Protein AF-A0A8B4QAP5-F1 (afdb_monomer_lite)

Organism: NCBI:txid1650

Foldseek 3Di:
DVVVVVVVVVVVVVVVVVVVVVVVLLVVFQVQVLCCCCPVVVAPPVQWPDWGWAQPPDPDQLRIWIWTDGHPDQKIWIWTQDPVVRDIDTQWIDHPNDIDGDPD

Radius of gyration: 17.81 Å; chains: 1; bounding box: 51×38×43 Å

Secondary structure (DSSP, 8-state):
-HHHHHHHHHHHHHHHHHHHHHHHHHHHHHHHHHHIIIIIS---GGGEEEEEEEE-S-SGGGGEEEEEEETT---EEEEEEETTTTEEEEEEEEETTEEEES--

Structure (mmCIF, N/CA/C/O backbone):
data_AF-A0A8B4QAP5-F1
#
_entry.id   AF-A0A8B4QAP5-F1
#
loop_
_atom_site.group_PDB
_atom_site.id
_atom_site.type_symbol
_atom_site.label_atom_id
_atom_site.label_alt_id
_atom_site.label_comp_id
_atom_site.label_asym_id
_atom_site.label_entity_id
_atom_site.label_seq_id
_atom_site.pdbx_PDB_ins_code
_atom_site.Cartn_x
_atom_site.Cartn_y
_atom_site.Cartn_z
_atom_site.occupancy
_atom_site.B_iso_or_equiv
_atom_site.auth_seq_id
_atom_site.auth_comp_id
_atom_site.auth_asym_id
_atom_site.auth_atom_id
_atom_site.pdbx_PDB_model_num
ATOM 1 N N . MET A 1 1 ? 34.330 18.734 -22.857 1.00 67.19 1 MET A N 1
ATOM 2 C CA . MET A 1 1 ? 33.276 19.416 -22.067 1.00 67.19 1 MET A CA 1
ATOM 3 C C . MET A 1 1 ? 31.862 19.081 -22.540 1.00 67.19 1 MET A C 1
ATOM 5 O O . MET A 1 1 ? 31.154 18.447 -21.776 1.00 67.19 1 MET A O 1
ATOM 9 N N . LYS A 1 2 ? 31.458 19.384 -23.789 1.00 81.38 2 LYS A N 1
ATOM 10 C CA . LYS A 1 2 ? 30.094 19.076 -24.290 1.00 81.38 2 LYS A CA 1
ATOM 11 C C . LYS A 1 2 ? 29.680 17.600 -24.127 1.00 81.38 2 LYS A C 1
ATOM 13 O O . LYS A 1 2 ? 28.598 17.328 -23.634 1.00 81.38 2 LYS A O 1
ATOM 18 N N . LYS A 1 3 ? 30.571 16.650 -24.453 1.00 90.56 3 LYS A N 1
ATOM 19 C CA . LYS A 1 3 ? 30.320 15.203 -24.281 1.00 90.56 3 LYS A CA 1
ATOM 20 C C . LYS A 1 3 ? 30.098 14.798 -22.814 1.00 90.56 3 LYS A C 1
ATOM 22 O O . LYS A 1 3 ? 29.205 14.014 -22.537 1.00 90.56 3 LYS A O 1
ATOM 27 N N . PHE A 1 4 ? 30.870 15.366 -21.885 1.00 93.81 4 PHE A N 1
ATOM 28 C CA . PHE A 1 4 ? 30.716 15.113 -20.446 1.00 93.81 4 PHE A CA 1
ATOM 29 C C . PHE A 1 4 ? 29.394 15.675 -19.910 1.00 93.81 4 PHE A C 1
ATOM 31 O O . PHE A 1 4 ? 28.694 14.988 -19.178 1.00 93.81 4 PHE A O 1
ATOM 38 N N . LEU A 1 5 ? 29.018 16.888 -20.336 1.00 95.12 5 LEU A N 1
ATOM 39 C CA . LEU A 1 5 ? 27.738 17.497 -19.972 1.00 95.12 5 LEU A CA 1
ATOM 40 C C . LEU A 1 5 ? 26.555 16.640 -20.445 1.00 95.12 5 LEU A C 1
ATOM 42 O O . LEU A 1 5 ? 25.632 16.405 -19.678 1.00 95.12 5 LEU A O 1
ATOM 46 N N . ILE A 1 6 ? 26.614 16.122 -21.678 1.00 96.06 6 ILE A N 1
ATOM 47 C CA . ILE A 1 6 ? 25.583 15.222 -22.215 1.00 96.06 6 ILE A CA 1
ATOM 48 C C . ILE A 1 6 ? 25.471 13.959 -21.353 1.00 96.06 6 ILE A C 1
ATOM 50 O O . ILE A 1 6 ? 24.367 13.590 -20.972 1.00 96.06 6 ILE A O 1
ATOM 54 N N . VAL A 1 7 ? 26.594 13.326 -20.994 1.00 96.25 7 VAL A N 1
ATOM 55 C CA . VAL A 1 7 ? 26.591 12.133 -20.126 1.00 96.25 7 VAL A CA 1
ATOM 56 C C . VAL A 1 7 ? 25.983 12.442 -18.754 1.00 96.25 7 VAL A C 1
ATOM 58 O O . VAL A 1 7 ? 25.145 11.680 -18.274 1.00 96.25 7 VAL A O 1
ATOM 61 N N . LEU A 1 8 ? 26.353 13.571 -18.142 1.00 96.06 8 LEU A N 1
ATOM 62 C CA . LEU A 1 8 ? 25.814 13.997 -16.850 1.00 96.06 8 LEU A CA 1
ATOM 63 C C . LEU A 1 8 ? 24.303 14.267 -16.917 1.00 96.06 8 LEU A C 1
ATOM 65 O O . LEU A 1 8 ? 23.558 13.791 -16.064 1.00 96.06 8 LEU A O 1
ATOM 69 N N . CYS A 1 9 ? 23.834 14.978 -17.944 1.00 96.44 9 CYS A N 1
ATOM 70 C CA . CYS A 1 9 ? 22.408 15.215 -18.160 1.00 96.44 9 CYS A CA 1
ATOM 71 C C . CYS A 1 9 ? 21.641 13.903 -18.359 1.00 96.44 9 CYS A C 1
ATOM 73 O O . CYS A 1 9 ? 20.590 13.722 -17.751 1.00 96.44 9 CYS A O 1
ATOM 75 N N . SER A 1 10 ? 22.177 12.968 -19.147 1.00 96.00 10 SER A N 1
ATOM 76 C CA . SER A 1 10 ? 21.558 11.654 -19.343 1.00 96.00 10 SER A CA 1
ATOM 77 C C . SER A 1 10 ? 21.426 10.880 -18.029 1.00 96.00 10 SER A C 1
ATOM 79 O O . SER A 1 10 ? 20.370 10.313 -17.763 1.00 96.00 10 SER A O 1
ATOM 81 N N . LEU A 1 11 ? 22.454 10.898 -17.173 1.00 96.81 11 LEU A N 1
ATOM 82 C CA . LEU A 1 11 ? 22.399 10.267 -15.848 1.00 96.81 11 LEU A CA 1
ATOM 83 C C . LEU A 1 11 ? 21.319 10.892 -14.957 1.00 96.81 11 LEU A C 1
ATOM 85 O O . LEU A 1 11 ? 20.550 10.167 -14.328 1.00 96.81 11 LEU A O 1
ATOM 89 N N . LEU A 1 12 ? 21.218 12.223 -14.939 1.00 96.94 12 LEU A N 1
ATOM 90 C CA . LEU A 1 12 ? 20.192 12.930 -14.167 1.00 96.94 12 LEU A CA 1
ATOM 91 C C . LEU A 1 12 ? 18.775 12.595 -14.646 1.00 96.94 12 LEU A C 1
ATOM 93 O O . LEU A 1 12 ? 17.887 12.394 -13.819 1.00 96.94 12 LEU A O 1
ATOM 97 N N . ILE A 1 13 ? 18.569 12.479 -15.961 1.00 97.38 13 ILE A N 1
ATOM 98 C CA . ILE A 1 13 ? 17.282 12.072 -16.539 1.00 97.38 13 ILE A CA 1
ATOM 99 C C . ILE A 1 13 ? 16.927 10.652 -16.094 1.00 97.38 13 ILE A C 1
ATOM 101 O O . ILE A 1 13 ? 15.811 10.429 -15.638 1.00 97.38 13 ILE A O 1
ATOM 105 N N . ILE A 1 14 ? 17.870 9.706 -16.163 1.00 97.19 14 ILE A N 1
ATOM 106 C CA . ILE A 1 14 ? 17.639 8.314 -15.741 1.00 97.19 14 ILE A CA 1
ATOM 107 C C . ILE A 1 14 ? 17.220 8.263 -14.269 1.00 97.19 14 ILE A C 1
ATOM 109 O O . ILE A 1 14 ? 16.213 7.639 -13.933 1.00 97.19 14 ILE A O 1
ATOM 113 N N . VAL A 1 15 ? 17.953 8.956 -13.397 1.00 96.75 15 VAL A N 1
ATOM 114 C CA . VAL A 1 15 ? 17.637 9.030 -11.965 1.00 96.75 15 VAL A CA 1
ATOM 115 C C . VAL A 1 15 ? 16.255 9.654 -11.748 1.00 96.75 15 VAL A C 1
ATOM 117 O O . VAL A 1 15 ? 15.439 9.103 -11.008 1.00 96.75 15 VAL A O 1
ATOM 120 N N . GLY A 1 16 ? 15.951 10.750 -12.447 1.00 97.38 16 GLY A N 1
ATOM 121 C CA . GLY A 1 16 ? 14.641 11.399 -12.409 1.00 97.38 16 GLY A CA 1
ATOM 122 C C . GLY A 1 16 ? 13.502 10.474 -12.847 1.00 97.38 16 GLY A C 1
ATOM 123 O O . GLY A 1 16 ? 12.473 10.414 -12.176 1.00 97.38 16 GLY A O 1
ATOM 124 N N . CYS A 1 17 ? 13.692 9.696 -13.914 1.00 97.56 17 CYS A N 1
ATOM 125 C CA . CYS A 1 17 ? 12.718 8.709 -14.379 1.00 97.56 17 CYS A CA 1
ATOM 126 C C . CYS A 1 17 ? 12.469 7.608 -13.341 1.00 97.56 17 CYS A C 1
ATOM 128 O O . CYS A 1 17 ? 11.318 7.229 -13.129 1.00 97.56 17 CYS A O 1
ATOM 130 N N . ILE A 1 18 ? 13.516 7.123 -12.664 1.00 96.12 18 ILE A N 1
ATOM 131 C CA . ILE A 1 18 ? 13.388 6.099 -11.616 1.00 96.12 18 ILE A CA 1
ATOM 132 C C . ILE A 1 18 ? 12.563 6.637 -10.441 1.00 96.12 18 ILE A C 1
ATOM 134 O O . ILE A 1 18 ? 11.576 6.015 -10.045 1.00 96.12 18 ILE A O 1
ATOM 138 N N . PHE A 1 19 ? 12.919 7.811 -9.909 1.00 96.12 19 PHE A N 1
ATOM 139 C CA . PHE A 1 19 ? 12.169 8.428 -8.809 1.00 96.12 19 PHE A CA 1
ATOM 140 C C . PHE A 1 19 ? 10.732 8.771 -9.210 1.00 96.12 19 PHE A C 1
ATOM 142 O O . PHE A 1 19 ? 9.800 8.526 -8.439 1.00 96.12 19 PHE A O 1
ATOM 149 N N . GLY A 1 20 ? 10.541 9.280 -10.429 1.00 97.38 20 GLY A N 1
ATOM 150 C CA . GLY A 1 20 ? 9.226 9.569 -10.992 1.00 97.38 20 GLY A CA 1
ATOM 151 C C . GLY A 1 20 ? 8.348 8.322 -11.065 1.00 97.38 20 GLY A C 1
ATOM 152 O O . GLY A 1 20 ? 7.215 8.344 -10.587 1.00 97.38 20 GLY A O 1
ATOM 153 N N . TYR A 1 21 ? 8.885 7.211 -11.574 1.00 95.88 21 TYR A N 1
ATOM 154 C CA . TYR A 1 21 ? 8.173 5.935 -11.641 1.00 95.88 21 TYR A CA 1
ATOM 155 C C . TYR A 1 21 ? 7.796 5.402 -10.252 1.00 95.88 21 TYR A C 1
ATOM 157 O O . TYR A 1 21 ? 6.652 4.997 -10.041 1.00 95.88 21 TYR A O 1
ATOM 165 N N . ILE A 1 22 ? 8.721 5.438 -9.285 1.00 95.69 22 ILE A N 1
ATOM 166 C CA . ILE A 1 22 ? 8.453 4.989 -7.909 1.00 95.69 22 ILE A CA 1
ATOM 167 C C . ILE A 1 22 ? 7.333 5.824 -7.278 1.00 95.69 22 ILE A C 1
ATOM 169 O O . ILE A 1 22 ? 6.388 5.262 -6.722 1.00 95.69 22 ILE A O 1
ATOM 173 N N . SER A 1 23 ? 7.416 7.152 -7.385 1.00 96.44 23 SER A N 1
ATOM 174 C CA . SER A 1 23 ? 6.403 8.073 -6.857 1.00 96.44 23 SER A CA 1
ATOM 175 C C . SER A 1 23 ? 5.032 7.832 -7.497 1.00 96.44 23 SER A C 1
ATOM 177 O O . SER A 1 23 ? 4.029 7.680 -6.795 1.00 96.44 23 SER A O 1
ATOM 179 N N . PHE A 1 24 ? 4.998 7.695 -8.827 1.00 96.88 24 PHE A N 1
ATOM 180 C CA . PHE A 1 24 ? 3.788 7.358 -9.570 1.00 96.88 24 PHE A CA 1
ATOM 181 C C . PHE A 1 24 ? 3.176 6.038 -9.089 1.00 96.88 24 PHE A C 1
ATOM 183 O O . PHE A 1 24 ? 1.999 6.008 -8.735 1.00 96.88 24 PHE A O 1
ATOM 190 N N . LYS A 1 25 ? 3.965 4.957 -9.014 1.00 96.25 25 LYS A N 1
ATOM 191 C CA . LYS A 1 25 ? 3.470 3.633 -8.614 1.00 96.25 25 LYS A CA 1
ATOM 192 C C . LYS A 1 25 ? 2.926 3.643 -7.182 1.00 96.25 25 LYS A C 1
ATOM 194 O O . LYS A 1 25 ? 1.855 3.087 -6.955 1.00 96.25 25 LYS A O 1
ATOM 199 N N . LYS A 1 26 ? 3.601 4.317 -6.239 1.00 97.25 26 LYS A N 1
ATOM 200 C CA . LYS A 1 26 ? 3.121 4.489 -4.853 1.00 97.25 26 LYS A CA 1
ATOM 201 C C . LYS A 1 26 ? 1.756 5.183 -4.802 1.00 97.25 26 LYS A C 1
ATOM 203 O O . LYS A 1 26 ? 0.840 4.678 -4.156 1.00 97.25 26 LYS A O 1
ATOM 208 N N . ASN A 1 27 ? 1.608 6.310 -5.499 1.00 97.56 27 ASN A N 1
ATOM 209 C CA . ASN A 1 27 ? 0.352 7.065 -5.525 1.00 97.56 27 ASN A CA 1
ATOM 210 C C . ASN A 1 27 ? -0.770 6.299 -6.231 1.00 97.56 27 ASN A C 1
ATOM 212 O O . ASN A 1 27 ? -1.904 6.299 -5.761 1.00 97.56 27 ASN A O 1
ATOM 216 N N . TYR A 1 28 ? -0.448 5.608 -7.324 1.00 97.56 28 TYR A N 1
ATOM 217 C CA . TYR A 1 28 ? -1.396 4.761 -8.035 1.00 97.56 28 TYR A CA 1
ATOM 218 C C . TYR A 1 28 ? -1.954 3.656 -7.128 1.00 97.56 28 TYR A C 1
ATOM 220 O O . TYR A 1 28 ? -3.167 3.552 -6.977 1.00 97.56 28 TYR A O 1
ATOM 228 N N . VAL A 1 29 ? -1.090 2.880 -6.454 1.00 97.88 29 VAL A N 1
ATOM 229 C CA . VAL A 1 29 ? -1.552 1.803 -5.557 1.00 97.88 29 VAL A CA 1
ATOM 230 C C . VAL A 1 29 ? -2.349 2.373 -4.379 1.00 97.88 29 VAL A C 1
ATOM 232 O O . VAL A 1 29 ? -3.389 1.818 -4.034 1.00 97.88 29 VAL A O 1
ATOM 235 N N . LYS A 1 30 ? -1.924 3.508 -3.803 1.00 98.44 30 LYS A N 1
ATOM 236 C CA . LYS A 1 30 ? -2.682 4.216 -2.756 1.00 98.44 30 LYS A CA 1
ATOM 237 C C . LYS A 1 30 ? -4.115 4.515 -3.197 1.00 98.44 30 LYS A C 1
ATOM 239 O O . LYS A 1 30 ? -5.049 4.234 -2.451 1.00 98.44 30 LYS A O 1
ATOM 244 N N . ASN A 1 31 ? -4.280 5.079 -4.391 1.00 97.88 31 ASN A N 1
ATOM 245 C CA . ASN A 1 31 ? -5.591 5.456 -4.912 1.00 97.88 31 ASN A CA 1
ATOM 246 C C . ASN A 1 31 ? -6.467 4.228 -5.184 1.00 97.88 31 ASN A C 1
ATOM 248 O O . ASN A 1 31 ? -7.634 4.236 -4.811 1.00 97.88 31 ASN A O 1
ATOM 252 N N . GLU A 1 32 ? -5.900 3.159 -5.747 1.00 98.06 32 GLU A N 1
ATOM 253 C CA . GLU A 1 32 ? -6.609 1.890 -5.961 1.00 98.06 32 GLU A CA 1
ATOM 254 C C . GLU A 1 32 ? -7.087 1.261 -4.643 1.00 98.06 32 GLU A C 1
ATOM 256 O O . GLU A 1 32 ? -8.205 0.754 -4.556 1.00 98.06 32 GLU A O 1
ATOM 261 N N . VAL A 1 33 ? -6.251 1.291 -3.599 1.00 98.06 33 VAL A N 1
ATOM 262 C CA . VAL A 1 33 ? -6.618 0.779 -2.270 1.00 98.06 33 VAL A CA 1
ATOM 263 C C . VAL A 1 33 ? -7.699 1.647 -1.635 1.00 98.06 33 VAL A C 1
ATOM 265 O O . VAL A 1 33 ? -8.665 1.111 -1.100 1.00 98.06 33 VAL A O 1
ATOM 268 N N . LEU A 1 34 ? -7.584 2.972 -1.732 1.00 97.62 34 LEU A N 1
ATOM 269 C CA . LEU A 1 34 ? -8.606 3.889 -1.231 1.00 97.62 34 LEU A CA 1
ATOM 270 C C . LEU A 1 34 ? -9.960 3.657 -1.918 1.00 97.62 34 LEU A C 1
ATOM 272 O O . LEU A 1 34 ? -10.978 3.543 -1.238 1.00 97.62 34 LEU A O 1
ATOM 276 N N . ASP A 1 35 ? -9.962 3.537 -3.247 1.00 97.38 35 ASP A N 1
ATOM 277 C CA . ASP A 1 35 ? -11.152 3.215 -4.036 1.00 97.38 35 ASP A CA 1
ATOM 278 C C . ASP A 1 35 ? -11.759 1.871 -3.610 1.00 97.38 35 ASP A C 1
ATOM 280 O O . ASP A 1 35 ? -12.956 1.779 -3.341 1.00 97.38 35 ASP A O 1
ATOM 284 N N . HIS A 1 36 ? -10.926 0.840 -3.445 1.00 96.88 36 HIS A N 1
ATOM 285 C CA . HIS A 1 36 ? -11.367 -0.464 -2.958 1.00 96.88 36 HIS A CA 1
ATOM 286 C C . HIS A 1 36 ? -12.040 -0.378 -1.581 1.00 96.88 36 HIS A C 1
ATOM 288 O O . HIS A 1 36 ? -13.087 -0.992 -1.368 1.00 96.88 36 HIS A O 1
ATOM 294 N N . LEU A 1 37 ? -11.461 0.374 -0.645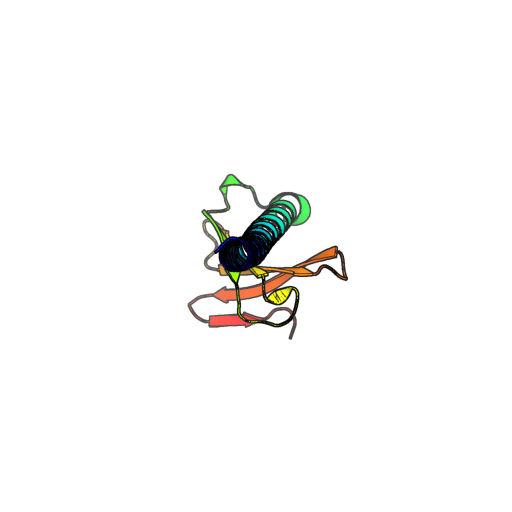 1.00 96.44 37 LEU A N 1
ATOM 295 C CA . LEU A 1 37 ? -12.005 0.507 0.704 1.00 96.44 37 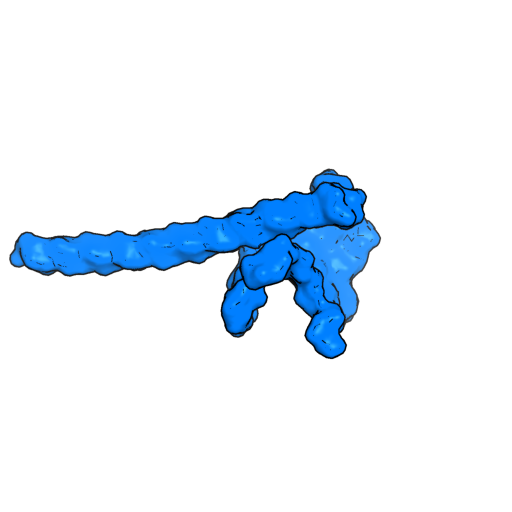LEU A CA 1
ATOM 296 C C . LEU A 1 37 ? -13.360 1.214 0.705 1.00 96.44 37 LEU A C 1
ATOM 298 O O . LEU A 1 37 ? -14.305 0.715 1.312 1.00 96.44 37 LEU A O 1
ATOM 302 N N . ILE A 1 38 ? -13.467 2.329 -0.015 1.00 96.25 38 ILE A N 1
ATOM 303 C CA . ILE A 1 38 ? -14.690 3.135 -0.050 1.00 96.25 38 ILE A CA 1
ATOM 304 C C . ILE A 1 38 ? -15.785 2.411 -0.838 1.00 96.25 38 ILE A C 1
ATOM 306 O O . ILE A 1 38 ? -16.883 2.212 -0.332 1.00 96.25 38 ILE A O 1
ATOM 310 N N . ASN A 1 39 ? -15.485 1.966 -2.059 1.00 94.88 39 ASN A N 1
ATOM 311 C CA . ASN A 1 39 ? -16.510 1.514 -2.998 1.00 94.88 39 ASN A CA 1
ATOM 312 C C . ASN A 1 39 ? -16.810 0.014 -2.913 1.00 94.88 39 ASN A C 1
ATOM 314 O O . ASN A 1 39 ? -17.911 -0.408 -3.259 1.00 94.88 39 ASN A O 1
ATOM 318 N N . LYS A 1 40 ? -15.852 -0.818 -2.477 1.00 91.31 40 LYS A N 1
ATOM 319 C CA . LYS A 1 40 ? -16.038 -2.284 -2.398 1.00 91.31 40 LYS A CA 1
ATOM 320 C C . LYS A 1 40 ? -16.183 -2.791 -0.970 1.00 91.31 40 LYS A C 1
ATOM 322 O O . LYS A 1 40 ? -16.929 -3.741 -0.750 1.00 91.31 40 LYS A O 1
ATOM 327 N N . LYS A 1 41 ? -15.471 -2.195 -0.011 1.00 89.81 41 LYS A N 1
ATOM 328 C CA . LYS A 1 41 ? -15.574 -2.549 1.416 1.00 89.81 41 LYS A CA 1
ATOM 329 C C . LYS A 1 41 ? -16.525 -1.645 2.201 1.00 89.81 41 LYS A C 1
ATOM 331 O O . LYS A 1 41 ? -16.790 -1.964 3.354 1.00 89.81 41 LYS A O 1
ATOM 336 N N . MET A 1 42 ? -17.065 -0.591 1.579 1.00 91.62 42 MET A N 1
ATOM 337 C CA . MET A 1 42 ? -18.016 0.345 2.192 1.00 91.62 42 MET A CA 1
ATOM 338 C C . MET A 1 42 ? -17.473 0.996 3.475 1.00 91.62 42 MET A C 1
ATOM 340 O O . MET A 1 42 ? -18.221 1.268 4.409 1.00 91.62 42 MET A O 1
ATOM 344 N N . VAL A 1 43 ? -16.157 1.229 3.536 1.00 91.69 43 VAL A N 1
ATOM 345 C CA . VAL A 1 43 ? -15.527 1.982 4.627 1.00 91.69 43 VAL A CA 1
ATOM 346 C C . VAL A 1 43 ? -15.756 3.467 4.370 1.00 91.69 43 VAL A C 1
ATOM 348 O O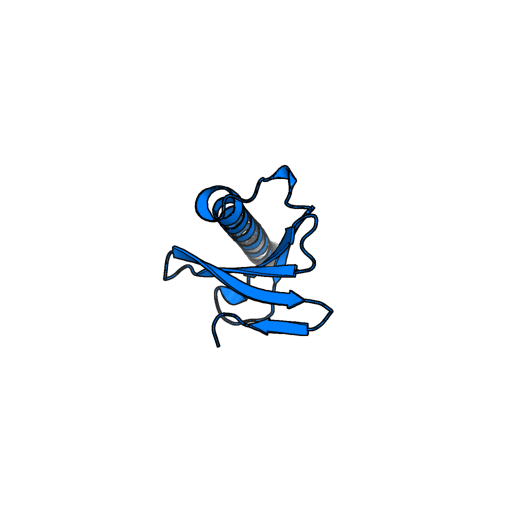 . VAL A 1 43 ? -15.390 3.971 3.304 1.00 91.69 43 VAL A O 1
ATOM 351 N N . ASN A 1 44 ? -16.328 4.193 5.333 1.00 93.62 44 ASN A N 1
ATOM 352 C CA . ASN A 1 44 ? -16.463 5.639 5.187 1.00 93.62 44 ASN A CA 1
ATOM 353 C C . ASN A 1 44 ? -15.075 6.271 5.129 1.00 93.62 44 ASN A C 1
ATOM 355 O O . ASN A 1 44 ? -14.205 5.991 5.953 1.00 93.62 44 ASN A O 1
ATOM 359 N N . LYS A 1 45 ? -14.873 7.186 4.181 1.00 92.25 45 LYS A N 1
ATOM 360 C CA . LYS A 1 45 ? -13.595 7.891 4.022 1.00 92.25 45 LYS A CA 1
ATOM 361 C C . LYS A 1 45 ? -13.161 8.617 5.301 1.00 92.25 45 LYS A C 1
ATOM 363 O O . LYS A 1 45 ? -11.972 8.700 5.579 1.00 92.25 45 LYS A O 1
ATOM 368 N N . GLU A 1 46 ? -14.123 9.121 6.069 1.00 95.00 46 GLU A N 1
ATOM 369 C CA . GLU A 1 46 ? -13.906 9.820 7.340 1.00 95.00 46 GLU A CA 1
ATOM 370 C C . GLU A 1 46 ? -13.433 8.892 8.467 1.00 95.00 46 GLU A C 1
ATOM 372 O O . GLU A 1 46 ? -12.843 9.368 9.440 1.00 95.00 46 GLU A O 1
ATOM 377 N N . ASP A 1 47 ? -13.652 7.583 8.328 1.00 96.81 47 ASP A N 1
ATOM 378 C CA . ASP A 1 47 ? -13.212 6.563 9.280 1.00 96.81 47 ASP A CA 1
ATOM 379 C C . ASP A 1 47 ? -11.796 6.056 8.975 1.00 96.81 47 ASP A C 1
ATOM 381 O O . ASP A 1 47 ? -11.195 5.385 9.809 1.00 96.81 47 ASP A O 1
ATOM 385 N N . ILE A 1 48 ? -11.219 6.400 7.820 1.00 96.81 48 ILE A N 1
ATOM 386 C CA . ILE A 1 48 ? -9.818 6.102 7.506 1.00 96.81 48 ILE A CA 1
ATOM 387 C C . ILE A 1 48 ? -8.940 7.125 8.235 1.00 96.81 48 ILE A C 1
ATOM 389 O O . ILE A 1 48 ? -8.891 8.297 7.864 1.00 96.81 48 ILE A O 1
ATOM 393 N N . GLU A 1 49 ? -8.255 6.680 9.286 1.00 97.12 49 GLU A N 1
ATOM 394 C CA . GLU A 1 49 ? -7.349 7.509 10.086 1.00 97.12 49 GLU A CA 1
ATOM 395 C C . GLU A 1 49 ? -6.034 7.760 9.341 1.00 97.12 49 GLU A C 1
ATOM 397 O O . GLU A 1 49 ? -5.524 8.878 9.329 1.00 97.12 49 GLU A O 1
ATOM 402 N N . GLU A 1 50 ? -5.501 6.727 8.688 1.00 97.50 50 GLU A N 1
ATOM 403 C CA . GLU A 1 50 ? -4.188 6.774 8.054 1.00 97.50 50 GLU A CA 1
ATOM 404 C C . GLU A 1 50 ? -4.166 5.884 6.806 1.00 97.50 50 GLU A C 1
ATOM 406 O O . GLU A 1 50 ? -4.713 4.777 6.803 1.00 97.50 50 GLU A O 1
ATOM 411 N N . ILE A 1 51 ? -3.552 6.380 5.727 1.00 97.81 51 ILE A N 1
ATOM 412 C CA . ILE A 1 51 ? -3.374 5.639 4.474 1.00 97.81 51 ILE A CA 1
ATOM 413 C C . ILE A 1 51 ? -2.064 6.033 3.784 1.00 97.81 51 ILE A C 1
ATOM 415 O O . ILE A 1 51 ? -1.943 7.098 3.158 1.00 97.81 51 ILE A O 1
ATOM 419 N N . GLU A 1 52 ? -1.079 5.144 3.864 1.00 98.12 52 GLU A N 1
ATOM 420 C CA . GLU A 1 52 ? 0.299 5.442 3.483 1.00 98.12 52 GLU A CA 1
ATOM 421 C C . GLU A 1 52 ? 0.893 4.381 2.550 1.00 98.12 52 GLU A C 1
ATOM 423 O O . GLU A 1 52 ? 0.971 3.205 2.909 1.00 98.12 52 GLU A O 1
ATOM 428 N N . PRO A 1 53 ? 1.340 4.764 1.339 1.00 97.94 53 PRO A N 1
ATOM 429 C CA . PRO A 1 53 ? 2.045 3.853 0.459 1.00 97.94 53 PRO A CA 1
ATOM 430 C C . PRO A 1 53 ? 3.513 3.720 0.877 1.00 97.94 53 PRO A C 1
ATOM 432 O O . PRO A 1 53 ? 4.192 4.718 1.146 1.00 97.94 53 PRO A O 1
ATOM 435 N N . PHE A 1 54 ? 4.059 2.509 0.807 1.00 97.00 54 PHE A N 1
ATOM 436 C CA . PHE A 1 54 ? 5.458 2.219 1.126 1.00 97.00 54 PHE A CA 1
ATOM 437 C C . PHE A 1 54 ? 6.036 1.106 0.241 1.00 97.00 54 PHE A C 1
ATOM 439 O O . PHE A 1 54 ? 5.320 0.463 -0.529 1.00 97.00 54 PHE A O 1
ATOM 446 N N . ILE A 1 55 ? 7.362 0.938 0.308 1.00 96.50 55 ILE A N 1
ATOM 447 C CA . ILE A 1 55 ? 8.083 -0.135 -0.383 1.00 96.50 55 ILE A CA 1
ATOM 448 C C . ILE A 1 55 ? 8.392 -1.235 0.634 1.00 96.50 55 ILE A C 1
ATOM 450 O O . ILE A 1 55 ? 9.089 -0.975 1.611 1.00 96.50 55 ILE A O 1
ATOM 454 N N . ALA A 1 56 ? 7.867 -2.438 0.408 1.00 93.12 56 ALA A N 1
ATOM 455 C CA . ALA A 1 56 ? 7.928 -3.559 1.348 1.00 93.12 56 ALA A CA 1
ATOM 456 C C . ALA A 1 56 ? 9.153 -4.477 1.158 1.00 93.12 56 ALA A C 1
ATOM 458 O O . ALA A 1 56 ? 9.322 -5.426 1.917 1.00 93.12 56 ALA A O 1
ATOM 459 N N . ASN A 1 57 ? 10.003 -4.219 0.153 1.00 93.00 57 ASN 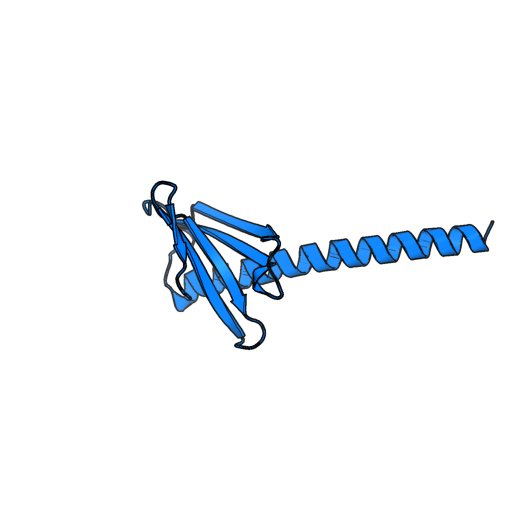A N 1
ATOM 460 C CA . ASN A 1 57 ? 11.122 -5.086 -0.255 1.00 93.00 57 ASN A CA 1
ATOM 461 C C . ASN A 1 57 ? 10.683 -6.521 -0.605 1.00 93.00 57 ASN A C 1
ATOM 463 O O . ASN A 1 57 ? 11.401 -7.489 -0.360 1.00 93.00 57 ASN A O 1
ATOM 467 N N . LEU A 1 58 ? 9.495 -6.649 -1.198 1.00 93.00 58 LEU A N 1
ATOM 468 C CA . LEU A 1 58 ? 8.943 -7.909 -1.694 1.00 93.00 58 LEU A CA 1
ATOM 469 C C . LEU A 1 58 ? 9.050 -7.980 -3.217 1.00 93.00 58 LEU A C 1
ATOM 471 O O . LEU A 1 58 ? 9.344 -6.997 -3.894 1.00 93.00 58 LEU A O 1
ATOM 475 N N . SER A 1 59 ? 8.814 -9.159 -3.783 1.00 92.12 59 SER A N 1
ATOM 476 C CA . SER A 1 59 ? 8.860 -9.330 -5.235 1.00 92.12 59 SER A CA 1
ATOM 477 C C . SER A 1 59 ? 7.587 -8.815 -5.917 1.00 92.12 59 SER A C 1
ATOM 479 O O . SER A 1 59 ? 6.480 -8.961 -5.400 1.00 92.12 59 SER A O 1
ATOM 481 N N . GLY A 1 60 ? 7.732 -8.250 -7.118 1.00 93.88 60 GLY A N 1
ATOM 482 C CA . GLY A 1 60 ? 6.601 -7.876 -7.969 1.00 93.88 60 GLY A CA 1
ATOM 483 C C . GLY A 1 60 ? 5.693 -6.797 -7.367 1.00 93.88 60 GLY A C 1
ATOM 484 O O . GLY A 1 60 ? 6.163 -5.813 -6.800 1.00 93.88 60 GLY A O 1
ATOM 485 N N . ASP A 1 61 ? 4.379 -6.966 -7.526 1.00 95.38 61 ASP A N 1
ATOM 486 C CA . ASP A 1 61 ? 3.383 -5.982 -7.081 1.00 95.38 61 ASP A CA 1
ATOM 487 C C . ASP A 1 61 ? 3.331 -5.821 -5.554 1.00 95.38 61 ASP A C 1
ATOM 489 O O . ASP A 1 61 ? 3.074 -4.720 -5.074 1.00 95.38 61 ASP A O 1
ATOM 493 N N . GLN A 1 62 ? 3.638 -6.881 -4.796 1.00 94.88 62 GLN A N 1
ATOM 494 C CA . GLN A 1 62 ? 3.694 -6.845 -3.330 1.00 94.88 62 GLN A CA 1
ATOM 495 C C . GLN A 1 62 ? 4.788 -5.909 -2.811 1.00 94.88 62 GLN A C 1
ATOM 497 O O . GLN A 1 62 ? 4.765 -5.543 -1.641 1.00 94.88 62 GLN A O 1
ATOM 502 N N . ASN A 1 63 ? 5.744 -5.504 -3.658 1.00 96.62 63 ASN A N 1
ATOM 503 C CA . ASN A 1 63 ? 6.740 -4.515 -3.274 1.00 96.62 63 ASN A CA 1
ATOM 504 C C . ASN A 1 63 ? 6.111 -3.154 -2.961 1.00 96.62 63 ASN A C 1
ATOM 506 O O . ASN A 1 63 ? 6.675 -2.401 -2.181 1.00 96.62 63 ASN A O 1
ATOM 510 N N . TYR A 1 64 ? 4.978 -2.824 -3.583 1.00 97.62 64 TYR A N 1
ATOM 511 C CA . TYR A 1 64 ? 4.289 -1.550 -3.404 1.00 97.62 64 TYR A CA 1
ATOM 512 C C . TYR A 1 64 ? 3.022 -1.788 -2.595 1.00 97.62 64 TYR A C 1
ATOM 514 O O . TYR A 1 64 ? 1.987 -2.168 -3.146 1.00 97.62 64 TYR A O 1
ATOM 522 N N . GLN A 1 65 ? 3.114 -1.559 -1.290 1.00 97.69 65 GLN A N 1
ATOM 523 C CA . GLN A 1 65 ? 2.000 -1.755 -0.374 1.00 97.69 65 GLN A CA 1
ATOM 524 C C . GLN A 1 65 ? 1.429 -0.434 0.114 1.00 97.69 65 GLN A C 1
ATOM 526 O O . GLN A 1 65 ? 2.051 0.624 0.001 1.00 97.69 65 GLN A O 1
ATOM 531 N N . VAL A 1 66 ? 0.227 -0.521 0.666 1.00 98.50 66 VAL A N 1
ATOM 532 C CA . VAL A 1 66 ? -0.490 0.571 1.303 1.00 98.50 66 VAL A CA 1
ATOM 533 C C . VAL A 1 66 ? -0.890 0.105 2.687 1.00 98.50 66 VAL A C 1
ATOM 535 O O . VAL A 1 66 ? -1.680 -0.828 2.839 1.00 98.50 66 VAL A O 1
ATOM 538 N N . TYR A 1 67 ? -0.324 0.770 3.681 1.00 98.25 67 TYR A N 1
ATOM 539 C CA . TYR A 1 67 ? -0.751 0.664 5.059 1.00 98.25 67 TYR A CA 1
ATOM 540 C C . TYR A 1 67 ? -2.058 1.441 5.240 1.00 98.25 67 TYR A C 1
ATOM 542 O O . TYR A 1 67 ? -2.211 2.536 4.692 1.00 98.25 67 TYR A O 1
ATOM 550 N N . VAL A 1 68 ? -2.991 0.871 5.999 1.00 98.38 68 VAL A N 1
ATOM 551 C CA . VAL A 1 68 ? -4.301 1.455 6.285 1.00 98.38 68 VAL A CA 1
ATOM 552 C C . VAL A 1 68 ? -4.635 1.263 7.759 1.00 98.38 68 VAL A C 1
ATOM 554 O O . VAL A 1 68 ? -4.605 0.138 8.267 1.00 98.38 68 VAL A O 1
ATOM 557 N N . LYS A 1 69 ? -5.040 2.352 8.413 1.00 97.75 69 LYS A N 1
ATOM 558 C CA . LYS A 1 69 ? -5.596 2.352 9.767 1.00 97.75 69 LYS A CA 1
ATOM 559 C C . LYS A 1 69 ? -7.003 2.934 9.750 1.00 97.75 69 LYS A C 1
ATOM 561 O O . LYS A 1 69 ? -7.230 4.002 9.180 1.00 97.75 69 LYS A O 1
ATOM 566 N N . VAL A 1 70 ? -7.941 2.224 10.367 1.00 97.38 70 VAL A N 1
ATOM 567 C CA . VAL A 1 70 ? -9.349 2.626 10.471 1.00 97.38 70 VAL A CA 1
ATOM 568 C C . VAL A 1 70 ? -9.650 2.994 11.922 1.00 97.38 70 VAL A C 1
ATOM 570 O O . VAL A 1 70 ? -9.192 2.323 12.847 1.00 97.38 70 VAL A O 1
ATOM 573 N N . LYS A 1 71 ? -10.417 4.064 12.134 1.00 96.50 71 LYS A N 1
ATOM 574 C CA . LYS A 1 71 ? -10.834 4.516 13.463 1.00 96.50 71 LYS A CA 1
ATOM 575 C C . LYS A 1 71 ? -11.558 3.399 14.204 1.00 96.50 71 LYS A C 1
ATOM 577 O O . LYS A 1 71 ? -12.417 2.724 13.643 1.00 96.50 71 LYS A O 1
ATOM 582 N N . ASN A 1 72 ? -11.251 3.259 15.491 1.00 94.88 72 ASN A N 1
ATOM 583 C CA . ASN A 1 72 ? -11.840 2.257 16.385 1.00 94.88 72 ASN A CA 1
ATOM 584 C C . ASN A 1 72 ? -11.611 0.791 15.961 1.00 94.88 72 ASN A C 1
ATOM 586 O O . ASN A 1 72 ? -12.180 -0.107 16.580 1.00 94.88 72 ASN A O 1
ATOM 590 N N . ASP A 1 73 ? -10.763 0.529 14.962 1.00 95.94 73 ASP A N 1
ATOM 591 C CA . ASP A 1 73 ? -10.279 -0.808 14.639 1.00 95.94 73 ASP A CA 1
ATOM 592 C C . ASP A 1 73 ? -8.839 -0.950 15.158 1.00 95.94 73 ASP A C 1
ATOM 594 O O . ASP A 1 73 ? -7.961 -0.182 14.757 1.00 95.94 73 ASP A O 1
ATOM 598 N N . PRO A 1 74 ? -8.552 -1.904 16.062 1.00 95.94 74 PRO A N 1
ATOM 599 C CA . PRO A 1 74 ? -7.193 -2.108 16.558 1.00 95.94 74 PRO A CA 1
ATOM 600 C C . PRO A 1 74 ? -6.239 -2.680 15.498 1.00 95.94 74 PRO A C 1
ATOM 602 O O . PRO A 1 74 ? -5.037 -2.775 15.757 1.00 95.94 74 PRO A O 1
ATOM 605 N N . LYS A 1 75 ? -6.747 -3.111 14.337 1.00 97.44 75 LYS A N 1
ATOM 606 C CA . LYS A 1 75 ? -5.935 -3.698 13.274 1.00 97.44 75 LYS A CA 1
ATOM 607 C C . LYS A 1 75 ? -5.277 -2.632 12.406 1.00 97.44 75 LYS A C 1
ATOM 609 O O . LYS A 1 75 ? -5.884 -1.632 12.026 1.00 97.44 75 LYS A O 1
ATOM 614 N N . LYS A 1 76 ? -4.047 -2.925 12.003 1.00 97.62 76 LYS A N 1
ATOM 615 C CA . LYS A 1 76 ? -3.353 -2.242 10.908 1.00 97.62 76 LYS A CA 1
ATOM 616 C C . LYS A 1 76 ? -3.379 -3.148 9.697 1.00 97.62 76 LYS A C 1
ATOM 618 O O . LYS A 1 76 ? -3.024 -4.315 9.820 1.00 97.62 76 LYS A O 1
ATOM 623 N N . TYR A 1 77 ? -3.785 -2.637 8.548 1.00 97.88 77 TYR A N 1
ATOM 624 C CA . TYR A 1 77 ? -3.957 -3.447 7.350 1.00 97.88 77 TYR A CA 1
ATOM 625 C C . TYR A 1 77 ? -2.919 -3.099 6.295 1.00 97.88 77 TYR A C 1
ATOM 627 O O . TYR A 1 77 ? -2.597 -1.928 6.101 1.00 97.88 77 TYR A O 1
ATOM 635 N N . TYR A 1 78 ? -2.463 -4.111 5.568 1.00 97.69 78 TYR A N 1
ATOM 636 C CA . TYR A 1 78 ? -1.470 -3.971 4.514 1.00 97.69 78 TYR A CA 1
ATOM 637 C C . TYR A 1 78 ? -2.036 -4.518 3.209 1.00 97.69 78 TYR A C 1
ATOM 639 O O . TYR A 1 78 ? -2.293 -5.713 3.067 1.00 97.69 78 TYR A O 1
ATOM 647 N N . TYR A 1 79 ? -2.273 -3.625 2.252 1.00 98.00 79 TYR A N 1
ATOM 648 C CA . TYR A 1 79 ? -2.863 -3.959 0.959 1.00 98.00 79 TYR A CA 1
ATOM 649 C C . TYR A 1 79 ? -1.866 -3.762 -0.178 1.00 98.00 79 TYR A C 1
ATOM 651 O O . TYR A 1 79 ? -0.996 -2.899 -0.109 1.00 98.00 79 TYR A O 1
ATOM 659 N N . TYR A 1 80 ? -2.052 -4.486 -1.278 1.00 97.56 80 TYR A N 1
ATOM 660 C CA . TYR A 1 80 ? -1.374 -4.214 -2.547 1.00 97.56 80 TYR A CA 1
ATOM 661 C C . TYR A 1 80 ? -2.335 -4.368 -3.731 1.00 97.56 80 TYR A C 1
ATOM 663 O O . TYR A 1 80 ? -3.388 -5.002 -3.627 1.00 97.56 80 TYR A O 1
ATOM 671 N N . LYS A 1 81 ? -1.975 -3.796 -4.885 1.00 97.44 81 LYS A N 1
ATOM 672 C CA . LYS A 1 81 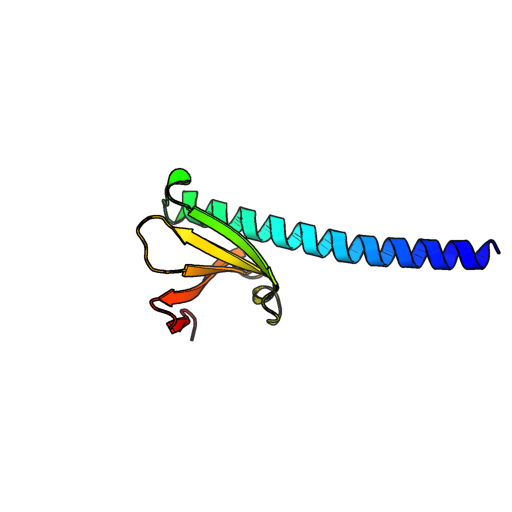? -2.704 -3.984 -6.149 1.00 97.44 81 LYS A CA 1
ATOM 673 C C . LYS A 1 81 ? -2.024 -5.077 -6.965 1.00 97.44 81 LYS A C 1
ATOM 675 O O . LYS A 1 81 ? -0.934 -4.873 -7.486 1.00 97.44 81 LYS A O 1
ATOM 680 N N . ASN A 1 82 ? -2.690 -6.214 -7.125 1.00 96.31 82 ASN A N 1
ATOM 681 C CA . ASN A 1 82 ? -2.277 -7.261 -8.048 1.00 96.31 82 ASN A CA 1
ATOM 682 C C . ASN A 1 82 ? -2.627 -6.846 -9.482 1.00 96.31 82 ASN A C 1
ATOM 684 O O . ASN A 1 82 ? -3.798 -6.860 -9.871 1.00 96.31 82 ASN A O 1
ATOM 688 N N . SER A 1 83 ? -1.612 -6.493 -10.268 1.00 93.50 83 SER A N 1
ATOM 689 C CA . SER A 1 83 ? -1.763 -5.995 -11.636 1.00 93.50 83 SER A CA 1
ATOM 690 C C . SER A 1 83 ? -2.240 -7.090 -12.598 1.00 93.50 83 SER A C 1
ATOM 692 O O . SER A 1 83 ? -2.939 -6.795 -13.558 1.00 93.50 83 SER A O 1
ATOM 694 N N . LYS A 1 84 ? -1.915 -8.367 -12.339 1.00 93.50 84 LYS A N 1
ATOM 695 C CA . LYS A 1 84 ? -2.330 -9.497 -13.196 1.00 93.50 84 LYS A CA 1
ATOM 696 C C . LYS A 1 84 ? -3.817 -9.822 -13.064 1.00 93.50 84 LYS A C 1
ATOM 698 O O . LYS A 1 84 ? -4.465 -10.151 -14.048 1.00 93.50 84 LYS A O 1
ATOM 703 N N . LYS A 1 85 ? -4.338 -9.782 -11.835 1.00 93.12 85 LYS A N 1
ATOM 704 C CA . LYS A 1 85 ? -5.753 -10.057 -11.525 1.00 93.12 85 LYS A CA 1
ATOM 705 C C . LYS A 1 85 ? -6.619 -8.797 -11.552 1.00 93.12 85 LYS A C 1
ATOM 707 O O . LYS A 1 85 ? -7.824 -8.910 -11.354 1.00 93.12 85 LYS A O 1
ATOM 712 N N . ASP A 1 86 ? -5.994 -7.633 -11.719 1.00 93.62 86 ASP A N 1
ATOM 713 C CA . ASP A 1 86 ? -6.594 -6.306 -11.596 1.00 93.62 86 ASP A CA 1
ATOM 714 C C . ASP A 1 86 ? -7.368 -6.095 -10.275 1.00 93.62 86 ASP A C 1
ATOM 716 O O . ASP A 1 86 ? -8.446 -5.503 -10.211 1.00 93.62 86 ASP A O 1
ATOM 720 N N . LYS A 1 87 ? -6.817 -6.594 -9.161 1.00 95.38 87 LYS A N 1
ATOM 721 C CA . LYS A 1 87 ? -7.496 -6.606 -7.851 1.00 95.38 87 LYS A CA 1
ATOM 722 C C . LYS A 1 87 ? -6.620 -6.062 -6.738 1.00 95.38 87 LYS A C 1
ATOM 724 O O . LYS A 1 87 ? -5.426 -6.336 -6.696 1.00 95.38 87 LYS A O 1
ATOM 729 N N . VAL A 1 88 ? -7.240 -5.332 -5.816 1.00 97.19 88 VAL A N 1
ATOM 730 C CA . VAL A 1 88 ? -6.643 -5.015 -4.515 1.00 97.19 88 VAL A CA 1
ATOM 7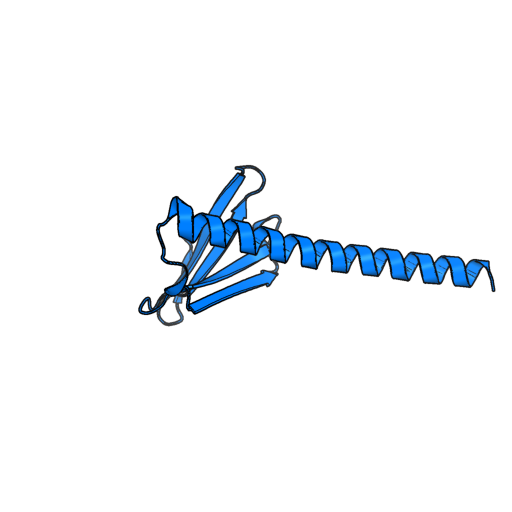31 C C . VAL A 1 88 ? -6.779 -6.237 -3.613 1.00 97.19 88 VAL A C 1
ATOM 733 O O . VAL A 1 88 ? -7.857 -6.831 -3.540 1.00 97.19 88 VAL A O 1
ATOM 736 N N . ILE A 1 89 ? -5.679 -6.623 -2.975 1.00 96.19 89 ILE A N 1
ATOM 737 C CA . ILE A 1 89 ? -5.564 -7.801 -2.116 1.00 96.19 89 ILE A CA 1
ATOM 738 C C . ILE A 1 89 ? -5.068 -7.342 -0.745 1.00 96.19 89 ILE A C 1
ATOM 740 O O . ILE A 1 89 ? -4.177 -6.496 -0.659 1.00 96.19 89 ILE A O 1
ATOM 744 N N . LEU A 1 90 ? -5.677 -7.881 0.313 1.00 96.38 90 LEU A N 1
ATOM 745 C CA . LEU A 1 90 ? -5.186 -7.755 1.682 1.00 96.38 90 LEU A CA 1
ATOM 746 C C . LEU A 1 90 ? -4.062 -8.777 1.869 1.00 96.38 90 LEU A C 1
ATOM 748 O O . LEU A 1 90 ? -4.330 -9.973 1.828 1.00 96.38 90 LEU A O 1
ATOM 752 N N . GLU A 1 91 ? -2.831 -8.310 2.044 1.00 95.56 91 GLU A N 1
ATOM 753 C CA . GLU A 1 91 ? -1.661 -9.166 2.268 1.00 95.56 91 GLU A CA 1
ATOM 754 C C . GLU A 1 91 ? -1.663 -9.696 3.704 1.00 95.56 91 GLU A C 1
ATOM 756 O O . GLU A 1 91 ? -1.634 -10.905 3.956 1.00 95.56 91 GLU A O 1
ATOM 761 N N . SER A 1 92 ? -1.729 -8.767 4.655 1.00 96.25 92 SER A N 1
ATOM 762 C CA . SER A 1 92 ? -1.665 -9.054 6.078 1.00 96.25 92 SER A CA 1
ATOM 763 C C . SER A 1 92 ? -2.387 -7.990 6.896 1.00 96.25 92 SER A C 1
ATOM 765 O O . SER A 1 92 ? -2.717 -6.898 6.418 1.00 96.25 92 SER A O 1
ATOM 767 N N . TYR A 1 93 ? -2.640 -8.316 8.158 1.00 97.44 93 TYR A N 1
ATOM 768 C CA . TYR A 1 93 ? -2.985 -7.330 9.168 1.00 97.44 93 TYR A CA 1
ATOM 769 C C . TYR A 1 93 ? -2.192 -7.568 10.452 1.00 97.44 93 TYR A C 1
ATOM 771 O O . TYR A 1 93 ? -1.931 -8.707 10.835 1.00 97.44 93 TYR A O 1
ATOM 779 N N . GLU A 1 94 ? -1.831 -6.494 11.142 1.00 97.31 94 GLU A N 1
ATOM 780 C CA . GLU A 1 94 ? -1.236 -6.543 12.475 1.00 97.31 94 GLU A CA 1
ATOM 781 C C . GLU A 1 94 ? -2.324 -6.295 13.521 1.00 97.31 94 GLU A C 1
ATOM 783 O O . GLU A 1 94 ? -3.102 -5.349 13.409 1.00 97.31 94 GLU A O 1
ATOM 788 N N . LEU A 1 95 ? -2.368 -7.135 14.552 1.00 97.50 95 LEU A N 1
ATOM 789 C CA . LEU A 1 95 ? -3.202 -6.953 15.735 1.00 97.50 95 LEU A CA 1
ATOM 790 C C . LEU A 1 95 ? -2.355 -7.231 16.976 1.00 97.50 95 LEU A C 1
ATOM 792 O O . LEU A 1 95 ? -1.803 -8.322 17.121 1.00 97.50 95 LEU A O 1
ATOM 796 N N . ASN A 1 96 ? -2.274 -6.253 17.881 1.00 94.38 96 ASN A N 1
ATOM 797 C CA . ASN A 1 96 ? -1.495 -6.335 19.123 1.00 94.38 96 ASN A CA 1
ATOM 798 C C . ASN A 1 96 ? -0.018 -6.719 18.888 1.00 94.38 96 ASN A C 1
ATOM 800 O O . ASN A 1 96 ? 0.526 -7.568 19.591 1.00 94.38 96 ASN A O 1
ATOM 804 N N . GLY A 1 97 ? 0.615 -6.133 17.864 1.00 93.00 97 GLY A N 1
ATOM 805 C CA . GLY A 1 97 ? 2.014 -6.398 17.506 1.00 93.00 97 GLY A CA 1
ATOM 806 C C . GLY A 1 97 ? 2.264 -7.758 16.847 1.00 93.00 97 GLY A C 1
ATOM 807 O O . GLY A 1 97 ? 3.414 -8.108 16.594 1.00 93.00 97 GLY A O 1
ATOM 808 N N . LYS A 1 98 ? 1.211 -8.535 16.566 1.00 95.75 98 LYS A N 1
ATOM 809 C CA . LYS A 1 98 ? 1.302 -9.805 15.844 1.00 95.75 98 LYS A CA 1
ATOM 810 C C . LYS A 1 98 ? 0.725 -9.656 14.445 1.00 95.75 98 LYS A C 1
ATOM 812 O O . LYS A 1 98 ? -0.406 -9.203 14.289 1.00 95.75 98 LYS A O 1
ATOM 817 N N . GLU A 1 99 ? 1.492 -10.075 13.450 1.00 95.69 99 GLU A N 1
ATOM 818 C CA . GLU A 1 99 ? 1.082 -10.058 12.050 1.00 95.69 99 GLU A CA 1
ATOM 819 C C . GLU A 1 99 ? 0.374 -11.362 11.652 1.00 95.69 99 GLU A C 1
ATOM 821 O O . GLU A 1 99 ? 0.774 -12.462 12.049 1.00 95.69 99 GLU A O 1
ATOM 826 N N . TYR A 1 100 ? -0.691 -11.226 10.866 1.00 96.62 100 TYR A N 1
ATOM 827 C CA . TYR A 1 100 ? -1.521 -12.305 10.347 1.00 96.62 100 TYR A CA 1
ATOM 828 C C . TYR A 1 100 ? -1.587 -12.182 8.826 1.00 96.62 100 TYR A C 1
ATOM 830 O O . TYR A 1 100 ? -2.120 -11.203 8.304 1.00 96.62 100 TYR A O 1
ATOM 838 N N . PHE A 1 101 ? -1.053 -13.174 8.117 1.00 94.06 101 PHE A N 1
ATOM 839 C CA . PHE A 1 101 ? -1.076 -13.234 6.654 1.00 94.06 101 PHE A CA 1
ATOM 840 C C . PHE A 1 101 ? -2.382 -13.866 6.177 1.00 94.06 101 PHE A C 1
ATOM 842 O O . PHE A 1 101 ? -2.812 -14.874 6.735 1.00 94.06 101 PHE A O 1
ATOM 849 N N . VAL A 1 102 ? -3.008 -13.274 5.161 1.00 88.56 102 VAL A N 1
ATOM 850 C CA . VAL A 1 102 ? -4.321 -13.720 4.665 1.00 88.56 102 VAL A CA 1
ATOM 851 C C . VAL A 1 102 ? -4.193 -14.768 3.555 1.00 88.56 102 VAL A C 1
ATOM 853 O O . VAL A 1 102 ? -5.040 -15.649 3.458 1.00 88.56 102 VAL A O 1
ATOM 856 N N . ASP A 1 103 ? -3.126 -14.701 2.756 1.00 67.69 103 ASP A N 1
ATOM 857 C CA . ASP A 1 103 ? -2.926 -15.507 1.537 1.00 67.69 103 ASP A CA 1
ATOM 858 C C . ASP A 1 103 ? -1.870 -16.635 1.711 1.00 67.69 103 ASP A C 1
ATOM 860 O O . ASP A 1 103 ? -1.172 -16.989 0.758 1.00 67.69 103 ASP A O 1
ATOM 864 N N . LYS A 1 104 ? -1.720 -17.203 2.922 1.00 54.91 104 LYS A N 1
ATOM 865 C CA . LYS A 1 104 ? -0.823 -18.349 3.199 1.00 54.91 104 LYS A CA 1
ATOM 866 C C . LYS A 1 104 ? -1.567 -19.620 3.584 1.00 54.91 104 LYS A C 1
ATOM 868 O O . LYS A 1 104 ? -2.455 -19.534 4.457 1.00 54.91 104 LYS A O 1
#

Sequence (104 aa):
MKKFLIVLCSLLIIVGCIFGYISFKKNYVKNEVLDHLINKKMVNKEDIEEIEPFIANLSGDQNYQVYVKVKNDPKKYYYYKNSKKDKVILESYELNGKEYFVDK

pLDDT: mean 94.88, std 6.06, range [54.91, 98.5]